Protein AF-A0A1I4W9T4-F1 (afdb_monomer_lite)

pLDDT: mean 88.44, std 9.4, range [50.59, 97.94]

Foldseek 3Di:
DDDDDAQQFFPVFWDDKPADPQHPQAAADDQADFDAAQRKHFDDDGRGAWIKGFHHGRDHRDDQVRCVVGIDTPGGHLVCVQSDPPDLDHRDDDPPIDTDTHSVDDDDDDFGPPDDDQKDWDWDAPDDPHDTPDIDIDGQFDQPDDDPVSVVDPHTDGHTD

Secondary structure (DSSP, 8-state):
----------GGGEEEESS-SS-TTSPBP-TTPEEPTT-EEEEEETTEEEEEEESSTTEES--TTT-TTTEEEEEE-TTTGGG-SSS------SSS--EEE--SS--S-----S---SEEEEEEESSTTSPEEEEEEEE-EE----SHHHHHHPPPEEPP-

Radius of gyration: 19.85 Å; chains: 1; bounding box: 47×33×62 Å

Organism: NCBI:txid44574

Structure (mmCIF, N/CA/C/O backbone):
data_AF-A0A1I4W9T4-F1
#
_entry.id   AF-A0A1I4W9T4-F1
#
loop_
_atom_site.group_PDB
_atom_site.id
_atom_site.type_symbol
_atom_site.label_atom_id
_atom_site.label_alt_id
_atom_site.label_comp_id
_atom_site.label_asym_id
_atom_site.label_entity_id
_atom_site.label_seq_id
_atom_site.pdbx_PDB_ins_code
_atom_site.Cartn_x
_atom_site.Cartn_y
_atom_site.Cartn_z
_atom_site.occupancy
_atom_site.B_iso_or_equiv
_atom_site.auth_seq_id
_atom_site.auth_comp_id
_atom_site.auth_asym_id
_atom_site.auth_atom_id
_atom_site.pdbx_PDB_model_num
ATOM 1 N N . MET A 1 1 ? -12.717 -23.222 13.534 1.00 50.59 1 MET A N 1
ATOM 2 C CA . MET A 1 1 ? -11.964 -22.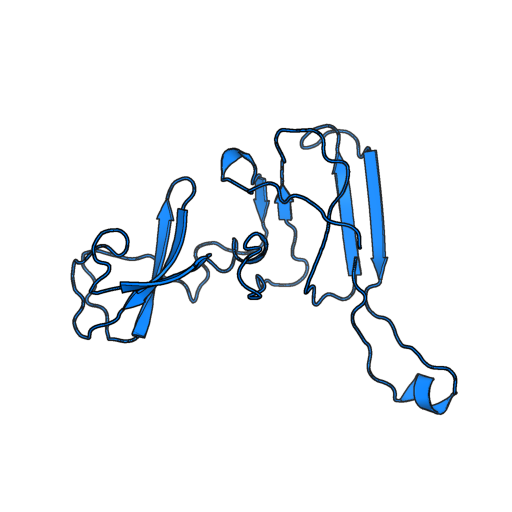354 12.604 1.00 50.59 1 MET A CA 1
ATOM 3 C C . MET A 1 1 ? -12.980 -21.489 11.873 1.00 50.59 1 MET A C 1
ATOM 5 O O . MET A 1 1 ? -13.925 -22.050 11.335 1.00 50.59 1 MET A O 1
ATOM 9 N N . LYS A 1 2 ? -12.881 -20.156 11.946 1.00 60.75 2 LYS A N 1
ATOM 10 C CA . LYS A 1 2 ? -13.738 -19.254 11.160 1.00 60.75 2 LYS A CA 1
ATOM 11 C C . LYS A 1 2 ? -12.960 -18.894 9.896 1.00 60.75 2 LYS A C 1
ATOM 13 O O . LYS A 1 2 ? -11.853 -18.386 10.018 1.00 60.75 2 LYS A O 1
ATOM 18 N N . ALA A 1 3 ? -13.502 -19.222 8.728 1.00 69.25 3 ALA A N 1
ATOM 19 C CA . ALA A 1 3 ? -12.920 -18.860 7.441 1.00 69.25 3 ALA A CA 1
ATOM 20 C C . ALA A 1 3 ? -13.675 -17.647 6.891 1.00 69.25 3 ALA A C 1
ATOM 22 O O . ALA A 1 3 ? -14.906 -17.661 6.832 1.00 69.25 3 ALA A O 1
ATOM 23 N N . PHE A 1 4 ? -12.940 -16.608 6.510 1.00 75.81 4 PHE A N 1
ATOM 24 C CA . PHE A 1 4 ? -13.486 -15.431 5.846 1.00 75.81 4 PHE A CA 1
ATOM 25 C C . PHE A 1 4 ? -12.988 -15.427 4.407 1.00 75.81 4 PHE A C 1
ATOM 27 O O . PHE A 1 4 ? -11.812 -15.678 4.165 1.00 75.81 4 PHE A O 1
ATOM 34 N N . ILE A 1 5 ? -13.887 -15.172 3.458 1.00 83.31 5 ILE A N 1
ATOM 35 C CA . ILE A 1 5 ? -13.517 -15.002 2.052 1.00 83.31 5 ILE A CA 1
ATOM 36 C C . ILE A 1 5 ? -13.133 -13.528 1.877 1.00 83.31 5 ILE A C 1
ATOM 38 O O . ILE A 1 5 ? -14.013 -12.677 2.066 1.00 83.31 5 ILE A O 1
ATOM 42 N N . PRO A 1 6 ? -11.866 -13.209 1.551 1.00 85.69 6 PRO A N 1
ATOM 43 C CA . PRO A 1 6 ? -11.439 -11.832 1.346 1.00 85.69 6 PRO A CA 1
ATOM 44 C C . PRO A 1 6 ? -12.209 -11.170 0.201 1.00 85.69 6 PRO A C 1
ATOM 46 O O . PRO A 1 6 ? -12.661 -11.824 -0.741 1.00 85.69 6 PRO A O 1
ATOM 49 N N . ILE A 1 7 ? -12.366 -9.853 0.290 1.00 89.38 7 ILE A N 1
ATOM 50 C CA . ILE A 1 7 ? -12.845 -9.026 -0.816 1.00 89.38 7 ILE A CA 1
ATOM 51 C C . ILE A 1 7 ? -11.636 -8.260 -1.326 1.00 89.38 7 ILE A C 1
ATOM 53 O O . ILE A 1 7 ? -11.064 -7.477 -0.571 1.00 89.38 7 ILE A O 1
ATOM 57 N N . ASP A 1 8 ? -11.285 -8.456 -2.595 1.00 90.00 8 ASP A N 1
ATOM 58 C CA . ASP A 1 8 ? -10.177 -7.720 -3.201 1.00 90.00 8 ASP A CA 1
ATOM 59 C C . ASP A 1 8 ? -10.463 -6.215 -3.182 1.00 90.00 8 ASP A C 1
ATOM 61 O O . ASP A 1 8 ? -11.546 -5.763 -3.579 1.00 90.00 8 ASP A O 1
ATOM 65 N N . ILE A 1 9 ? -9.498 -5.431 -2.708 1.00 92.31 9 ILE A N 1
ATOM 66 C CA . ILE A 1 9 ? -9.594 -3.973 -2.645 1.00 92.31 9 ILE A CA 1
ATOM 67 C C . ILE A 1 9 ? -8.965 -3.395 -3.913 1.00 92.31 9 ILE A C 1
ATOM 69 O O . ILE A 1 9 ? -7.768 -3.142 -3.974 1.00 92.31 9 ILE A O 1
ATOM 73 N N . THR A 1 10 ? -9.803 -3.229 -4.936 1.00 92.94 10 THR A N 1
ATOM 74 C CA . THR A 1 10 ? -9.489 -2.515 -6.184 1.00 92.94 10 THR A CA 1
ATOM 75 C C . THR A 1 10 ? -9.528 -1.000 -5.966 1.00 92.94 10 THR A C 1
ATOM 77 O O . THR A 1 10 ? -10.069 -0.533 -4.959 1.00 92.94 10 THR A O 1
ATOM 80 N N . ASP A 1 11 ? -9.081 -0.212 -6.943 1.00 93.00 11 ASP A N 1
ATOM 81 C CA . ASP A 1 11 ? -9.111 1.257 -6.872 1.00 93.00 11 ASP A CA 1
ATOM 82 C C . ASP A 1 11 ? -10.526 1.790 -6.667 1.00 93.00 11 ASP A C 1
ATOM 84 O O . ASP A 1 11 ? -10.759 2.675 -5.852 1.00 93.00 11 ASP A O 1
ATOM 88 N N . ALA A 1 12 ? -11.514 1.176 -7.321 1.00 92.88 12 ALA A N 1
ATOM 89 C CA . ALA A 1 12 ? -12.923 1.528 -7.140 1.00 92.88 12 ALA A CA 1
ATOM 90 C C . ALA A 1 12 ? -13.459 1.277 -5.711 1.00 92.88 12 ALA A C 1
ATOM 92 O O . ALA A 1 12 ? -14.498 1.825 -5.334 1.00 92.88 12 ALA A O 1
ATOM 93 N N . ARG A 1 13 ? -12.790 0.421 -4.927 1.00 93.69 13 ARG A N 1
ATOM 94 C CA . ARG A 1 13 ? -13.152 0.077 -3.542 1.00 93.69 13 ARG A CA 1
ATOM 95 C C . ARG A 1 13 ? -12.279 0.790 -2.511 1.00 93.69 13 ARG A C 1
ATOM 97 O O . ARG A 1 13 ? -12.606 0.767 -1.324 1.00 93.69 13 ARG A O 1
ATOM 104 N N . PHE A 1 14 ? -11.194 1.424 -2.934 1.00 94.75 14 PHE A N 1
ATOM 105 C CA . PHE A 1 14 ? -10.285 2.169 -2.078 1.00 94.75 14 PHE A CA 1
ATOM 106 C C . PHE A 1 14 ? -10.629 3.662 -2.120 1.00 94.75 14 PHE A C 1
ATOM 108 O O . PHE A 1 14 ? -10.693 4.262 -3.186 1.00 94.75 14 PHE A O 1
ATOM 115 N N . VAL A 1 15 ? -10.882 4.276 -0.962 1.00 94.00 15 VAL A N 1
ATOM 116 C CA . VAL A 1 15 ? -11.284 5.693 -0.896 1.00 94.00 15 VAL A CA 1
ATOM 117 C C . VAL A 1 15 ? -10.096 6.574 -0.529 1.00 94.00 15 VAL A C 1
ATOM 119 O O . VAL A 1 15 ? -9.831 7.566 -1.203 1.00 94.00 15 VAL A O 1
ATOM 122 N N . SER A 1 16 ? -9.384 6.244 0.551 1.00 94.31 16 SER A N 1
ATOM 123 C CA . SER A 1 16 ? -8.246 7.044 1.010 1.00 94.31 16 SER A CA 1
ATOM 124 C C . SER A 1 16 ? -7.336 6.284 1.974 1.00 94.31 16 SER A C 1
ATOM 126 O O . SER A 1 16 ? -7.752 5.335 2.640 1.00 94.31 16 SER A O 1
ATOM 128 N N . SER A 1 17 ? -6.086 6.739 2.082 1.00 95.62 17 SER A N 1
ATOM 129 C CA . SER A 1 17 ? -5.148 6.348 3.138 1.00 95.62 17 SER A CA 1
ATOM 130 C C . SER A 1 17 ? -4.230 7.513 3.488 1.00 95.62 17 SER A C 1
ATOM 132 O O . SER A 1 17 ? -3.893 8.320 2.621 1.00 95.62 17 SER A O 1
ATOM 134 N N . THR A 1 18 ? -3.790 7.583 4.744 1.00 96.12 18 THR A N 1
ATOM 135 C CA . THR A 1 18 ? -2.755 8.536 5.179 1.00 96.12 18 THR A CA 1
ATOM 136 C C . THR A 1 18 ? -1.340 8.115 4.770 1.00 96.12 18 THR A C 1
ATOM 138 O O . THR A 1 18 ? -0.421 8.929 4.811 1.00 96.12 18 THR A O 1
ATOM 141 N N . ILE A 1 19 ? -1.137 6.861 4.350 1.00 95.81 19 ILE A N 1
ATOM 142 C CA . ILE A 1 19 ? 0.148 6.389 3.819 1.00 95.81 19 ILE A CA 1
ATOM 143 C C . ILE A 1 19 ? 0.355 7.011 2.438 1.00 95.81 19 ILE A C 1
ATOM 145 O O . ILE A 1 19 ? -0.549 6.955 1.613 1.00 95.81 19 ILE A O 1
ATOM 149 N N . ALA A 1 20 ? 1.521 7.590 2.155 1.00 94.31 20 ALA A N 1
ATOM 150 C CA . ALA A 1 20 ? 1.834 8.126 0.829 1.00 94.31 20 ALA A CA 1
ATOM 151 C C . ALA A 1 20 ? 2.051 7.010 -0.209 1.00 94.31 20 ALA A C 1
ATOM 153 O O . ALA A 1 20 ? 2.557 5.937 0.117 1.00 94.31 20 ALA A O 1
ATOM 154 N N . GLU A 1 21 ? 1.700 7.292 -1.461 1.00 93.94 21 GLU A N 1
ATOM 155 C CA . GLU A 1 21 ? 2.001 6.444 -2.610 1.00 93.94 21 GLU A CA 1
ATOM 156 C C . GLU A 1 21 ? 2.315 7.328 -3.824 1.00 93.94 21 GLU A C 1
ATOM 158 O O . GLU A 1 21 ? 1.492 8.185 -4.163 1.00 93.94 21 GLU A O 1
ATOM 163 N N . PRO A 1 22 ? 3.480 7.141 -4.463 1.00 92.94 22 PRO A N 1
ATOM 164 C CA . PRO A 1 22 ? 4.574 6.268 -4.025 1.00 92.94 22 PRO A CA 1
ATOM 165 C C . PRO A 1 22 ? 5.134 6.669 -2.648 1.00 92.94 22 PRO A C 1
ATOM 167 O O . PRO A 1 22 ? 5.128 7.841 -2.269 1.00 92.94 22 PRO A O 1
ATOM 170 N N . ALA A 1 23 ? 5.611 5.691 -1.876 1.00 90.38 23 ALA A N 1
ATOM 171 C CA . ALA A 1 23 ? 6.377 5.987 -0.669 1.00 90.38 23 ALA A CA 1
ATOM 172 C C . ALA A 1 23 ? 7.765 6.536 -1.047 1.00 90.38 23 ALA A C 1
ATOM 174 O O . ALA A 1 23 ? 8.276 6.260 -2.130 1.00 90.38 23 ALA A O 1
ATOM 175 N N . ALA A 1 24 ? 8.425 7.257 -0.135 1.00 88.88 24 ALA A N 1
ATOM 176 C CA . ALA A 1 24 ? 9.749 7.838 -0.401 1.00 88.88 24 ALA A CA 1
ATOM 177 C C . ALA A 1 24 ? 10.813 6.798 -0.821 1.00 88.88 24 ALA A C 1
ATOM 179 O O . ALA A 1 24 ? 11.735 7.123 -1.561 1.00 88.88 24 ALA A O 1
ATOM 180 N N . ALA A 1 25 ? 10.671 5.549 -0.366 1.00 88.94 25 ALA A N 1
ATOM 181 C CA . ALA A 1 25 ? 11.552 4.431 -0.708 1.00 88.94 25 ALA A CA 1
ATOM 182 C C . ALA A 1 25 ? 11.089 3.621 -1.938 1.00 88.94 25 ALA A C 1
ATOM 184 O O . ALA A 1 25 ? 11.681 2.592 -2.243 1.00 88.94 25 ALA A O 1
ATOM 185 N N . GLU A 1 26 ? 10.026 4.044 -2.624 1.00 93.50 26 GLU A N 1
ATOM 186 C CA . GLU A 1 26 ? 9.413 3.326 -3.750 1.00 93.50 26 GLU A CA 1
ATOM 187 C C . GLU A 1 26 ? 9.332 4.252 -4.978 1.00 93.50 26 GLU A C 1
ATOM 189 O O . GLU A 1 26 ? 8.232 4.571 -5.436 1.00 93.50 26 GLU A O 1
ATOM 194 N N . PRO A 1 27 ? 10.474 4.741 -5.503 1.00 94.75 27 PRO A N 1
ATOM 195 C CA . PRO A 1 27 ? 10.482 5.733 -6.575 1.00 94.75 27 PRO A CA 1
ATOM 196 C C . PRO A 1 27 ? 9.791 5.197 -7.831 1.00 94.75 27 PRO A C 1
ATOM 198 O O . PRO A 1 27 ? 9.952 4.031 -8.183 1.00 94.75 27 PRO A O 1
ATOM 201 N N . ALA A 1 28 ? 9.038 6.049 -8.526 1.00 95.75 28 ALA A N 1
ATOM 202 C CA . ALA A 1 28 ? 8.370 5.653 -9.761 1.00 95.75 28 ALA A CA 1
ATOM 203 C C . ALA A 1 28 ? 9.390 5.246 -10.840 1.00 95.75 28 ALA A C 1
ATOM 205 O O . ALA A 1 28 ? 10.441 5.880 -10.996 1.00 95.75 28 ALA A O 1
ATOM 206 N N . TRP A 1 29 ? 9.075 4.196 -11.599 1.00 96.31 29 TRP A N 1
ATOM 207 C CA . TRP A 1 29 ? 9.872 3.809 -12.760 1.00 96.31 29 TRP A CA 1
ATOM 208 C C . TRP A 1 29 ? 9.870 4.914 -13.830 1.00 96.31 29 TRP A C 1
ATOM 210 O O . TRP A 1 29 ? 8.848 5.548 -14.092 1.00 96.31 29 TRP A O 1
ATOM 220 N N . ASN A 1 30 ? 11.015 5.124 -14.477 1.00 95.94 30 ASN A N 1
ATOM 221 C CA . ASN A 1 30 ? 11.210 6.102 -15.537 1.00 95.94 30 ASN A CA 1
ATOM 222 C C . ASN A 1 30 ? 12.058 5.496 -16.665 1.00 95.94 30 ASN A C 1
ATOM 224 O O . ASN A 1 30 ? 13.163 5.009 -16.432 1.00 95.94 30 ASN A O 1
ATOM 228 N N . SER A 1 31 ? 11.555 5.588 -17.898 1.00 95.38 31 SER A N 1
ATOM 229 C CA . SER A 1 31 ? 12.222 5.101 -19.115 1.00 95.38 31 SER A CA 1
ATOM 230 C C . SER A 1 31 ? 13.616 5.688 -19.373 1.00 95.38 31 SER A C 1
ATOM 232 O O . SER A 1 31 ? 14.456 5.008 -19.956 1.00 95.38 31 SER A O 1
ATOM 234 N N . GLY A 1 32 ? 13.872 6.929 -18.942 1.00 96.06 32 GLY A N 1
ATOM 235 C CA . GLY A 1 32 ? 15.150 7.621 -19.138 1.00 96.06 32 GLY A CA 1
ATOM 236 C C . GLY A 1 32 ? 16.195 7.332 -18.059 1.00 96.06 32 GLY A C 1
ATOM 237 O O . GLY A 1 32 ? 17.315 7.833 -18.147 1.00 96.06 32 GLY A O 1
ATOM 238 N N . THR A 1 33 ? 15.840 6.555 -17.033 1.00 96.31 33 THR A N 1
ATOM 239 C CA . THR A 1 33 ? 16.736 6.218 -15.928 1.00 96.31 33 THR A CA 1
ATOM 240 C C . THR A 1 33 ? 17.377 4.858 -16.167 1.00 96.31 33 THR A C 1
ATOM 242 O O . THR A 1 33 ? 16.706 3.870 -16.458 1.00 96.31 33 THR A O 1
ATOM 245 N N . THR A 1 34 ? 18.693 4.792 -15.976 1.00 97.06 34 THR A N 1
ATOM 246 C CA . THR A 1 34 ? 19.423 3.525 -15.916 1.00 97.06 34 THR A CA 1
ATOM 247 C C . THR A 1 34 ? 19.479 3.033 -14.475 1.00 97.06 34 THR A C 1
ATOM 249 O O . THR A 1 34 ? 20.030 3.704 -13.603 1.00 97.06 34 THR A O 1
ATOM 252 N N . TYR A 1 35 ? 18.925 1.851 -14.225 1.00 97.62 35 TYR A N 1
ATOM 253 C CA . TYR A 1 35 ? 18.857 1.249 -12.899 1.00 97.62 35 TYR A CA 1
ATOM 254 C C . TYR A 1 35 ? 20.012 0.272 -12.661 1.00 97.62 35 TYR A C 1
ATOM 256 O O . TYR A 1 35 ? 20.393 -0.515 -13.533 1.00 97.62 35 TYR A O 1
ATOM 264 N N . ALA A 1 36 ? 20.575 0.311 -11.454 1.00 97.81 36 ALA A N 1
ATOM 265 C CA . ALA A 1 36 ? 21.515 -0.701 -10.988 1.00 97.81 36 ALA A CA 1
ATOM 266 C C . ALA A 1 36 ? 20.792 -2.029 -10.701 1.00 97.81 36 ALA A C 1
ATOM 268 O O . ALA A 1 36 ? 19.564 -2.079 -10.606 1.00 97.81 36 ALA A O 1
ATOM 269 N N . GLN A 1 37 ? 21.559 -3.106 -10.530 1.00 96.81 37 GLN A N 1
ATOM 270 C CA . GLN A 1 37 ? 21.016 -4.353 -9.995 1.00 96.81 37 GLN A CA 1
ATOM 271 C C . GLN A 1 37 ? 20.478 -4.107 -8.580 1.00 96.81 37 GLN A C 1
ATOM 273 O O . GLN A 1 37 ? 21.008 -3.271 -7.852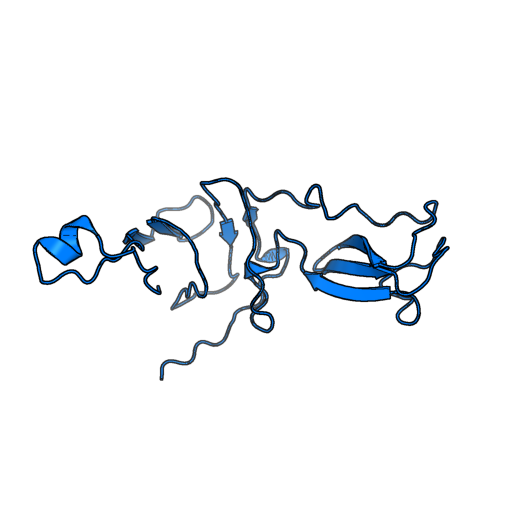 1.00 96.81 37 GLN A O 1
ATOM 278 N N . ASP A 1 38 ? 19.404 -4.806 -8.218 1.00 96.44 38 ASP A N 1
ATOM 279 C CA . ASP A 1 38 ? 18.698 -4.673 -6.941 1.00 96.44 38 ASP A CA 1
ATOM 280 C C . ASP A 1 38 ? 18.040 -3.305 -6.685 1.00 96.44 38 ASP A C 1
ATOM 282 O O . ASP A 1 38 ? 17.430 -3.111 -5.635 1.00 96.44 38 ASP A O 1
ATOM 286 N N . ALA A 1 39 ? 18.078 -2.377 -7.648 1.00 96.69 39 ALA A N 1
ATOM 287 C CA . ALA A 1 39 ? 17.320 -1.135 -7.568 1.00 96.69 39 ALA A CA 1
ATOM 288 C C . ALA A 1 39 ? 15.811 -1.419 -7.579 1.00 96.69 39 ALA A C 1
ATOM 290 O O . ALA A 1 39 ? 15.330 -2.231 -8.373 1.00 96.69 39 ALA A O 1
ATOM 291 N N . GLU A 1 40 ? 15.065 -0.726 -6.721 1.00 96.00 40 GLU A N 1
ATOM 292 C CA . GLU A 1 40 ? 13.616 -0.881 -6.605 1.00 96.00 40 GLU A CA 1
ATOM 293 C C . GLU A 1 40 ? 12.878 0.294 -7.238 1.00 96.00 40 GLU A C 1
ATOM 295 O O . GLU A 1 40 ? 13.279 1.449 -7.089 1.00 96.00 40 GLU A O 1
ATOM 300 N N . VAL A 1 41 ? 11.787 -0.012 -7.936 1.00 96.56 41 VAL A N 1
ATOM 301 C CA . VAL A 1 41 ? 10.906 0.973 -8.568 1.00 96.56 41 VAL A CA 1
ATOM 302 C C . VAL A 1 41 ? 9.447 0.600 -8.356 1.00 96.56 41 VAL A C 1
ATOM 304 O O . VAL A 1 41 ? 9.108 -0.582 -8.295 1.00 96.56 41 VAL A O 1
ATOM 307 N N . SER A 1 42 ? 8.572 1.595 -8.287 1.00 96.81 42 SER A N 1
ATOM 308 C CA . SER A 1 42 ? 7.124 1.404 -8.293 1.00 96.81 42 SER A CA 1
ATOM 309 C C . SER A 1 42 ? 6.536 1.630 -9.687 1.00 96.81 42 SER A C 1
ATOM 311 O O . SER A 1 42 ? 6.978 2.495 -10.448 1.00 96.81 42 SER A O 1
ATOM 313 N N . VAL A 1 43 ? 5.520 0.836 -10.019 1.00 96.06 43 VAL A N 1
ATOM 314 C CA . VAL A 1 43 ? 4.651 1.025 -11.182 1.00 96.06 43 VAL A CA 1
ATOM 315 C C . VAL A 1 43 ? 3.228 1.112 -10.654 1.00 96.06 43 VAL A C 1
ATOM 317 O O . VAL A 1 43 ? 2.674 0.121 -10.175 1.00 96.06 43 VAL A O 1
ATOM 320 N N . ILE A 1 44 ? 2.677 2.322 -10.712 1.00 95.31 44 ILE A N 1
ATOM 321 C CA . ILE A 1 44 ? 1.353 2.657 -10.190 1.00 95.31 44 ILE A CA 1
ATOM 322 C C . ILE A 1 44 ? 0.464 3.042 -11.372 1.00 95.31 44 ILE A C 1
ATOM 324 O O . ILE A 1 44 ? 0.687 4.069 -12.015 1.00 95.31 44 ILE A O 1
ATOM 328 N N . THR A 1 45 ? -0.521 2.203 -11.675 1.00 93.06 45 THR A N 1
ATOM 329 C CA . THR A 1 45 ? -1.562 2.436 -12.689 1.00 93.06 45 THR A CA 1
ATOM 330 C C . THR A 1 45 ? -2.912 1.967 -12.146 1.00 93.06 45 THR A C 1
ATOM 332 O O . THR A 1 45 ? -2.983 1.476 -11.024 1.00 93.06 45 THR A O 1
ATOM 335 N N . THR A 1 46 ? -3.987 2.087 -12.932 1.00 92.44 46 THR A N 1
ATOM 336 C CA . THR A 1 46 ? -5.314 1.594 -12.528 1.00 92.44 46 THR A CA 1
ATOM 337 C C . THR A 1 46 ? -5.248 0.126 -12.110 1.00 92.44 46 THR A C 1
ATOM 339 O O . THR A 1 46 ? -4.776 -0.711 -12.881 1.00 92.44 46 THR A O 1
ATOM 342 N N . ASP A 1 47 ? -5.690 -0.149 -10.884 1.00 89.12 47 ASP A N 1
ATOM 343 C CA . ASP A 1 47 ? -5.696 -1.457 -10.222 1.00 89.12 47 ASP A CA 1
ATOM 344 C C . ASP A 1 47 ? -4.320 -2.153 -10.146 1.00 89.12 47 ASP A C 1
ATOM 346 O O . ASP A 1 47 ? -4.234 -3.363 -9.934 1.00 89.12 47 ASP A O 1
ATOM 350 N N . SER A 1 48 ? -3.222 -1.405 -10.289 1.00 92.81 48 SER A N 1
ATOM 351 C CA . SER A 1 48 ? -1.859 -1.935 -10.212 1.00 92.81 48 SER A CA 1
ATOM 352 C C . SER A 1 48 ? -0.986 -1.040 -9.348 1.00 92.81 48 SER A C 1
ATOM 354 O O . SER A 1 48 ? -0.552 0.022 -9.781 1.00 92.81 48 SER A O 1
ATOM 356 N N . HIS A 1 49 ? -0.657 -1.533 -8.156 1.00 95.12 49 HIS A N 1
ATOM 357 C CA . HIS A 1 49 ? 0.162 -0.843 -7.156 1.00 95.12 49 HIS A CA 1
ATOM 358 C C . HIS A 1 49 ? 1.376 -1.686 -6.809 1.00 95.12 49 HIS A C 1
ATOM 360 O O . HIS A 1 49 ? 1.461 -2.238 -5.714 1.00 95.12 49 HIS A O 1
ATOM 366 N N . LEU A 1 50 ? 2.292 -1.858 -7.760 1.00 95.75 50 LEU A N 1
ATOM 367 C CA . LEU A 1 50 ? 3.342 -2.874 -7.677 1.00 95.75 50 LEU A CA 1
ATOM 368 C C . LEU A 1 50 ? 4.737 -2.263 -7.542 1.00 95.75 50 LEU A C 1
ATOM 370 O O . LEU A 1 50 ? 5.038 -1.204 -8.090 1.00 95.75 50 LEU A O 1
ATOM 374 N N . VAL A 1 51 ? 5.609 -2.974 -6.833 1.00 96.44 51 VAL A N 1
ATOM 375 C CA . VAL A 1 51 ? 7.034 -2.674 -6.688 1.00 96.44 51 VAL A CA 1
ATOM 376 C C . VAL A 1 51 ? 7.841 -3.783 -7.347 1.00 96.44 51 VAL A C 1
ATOM 378 O O . VAL A 1 51 ? 7.615 -4.972 -7.112 1.00 96.44 51 VAL A O 1
ATOM 381 N N . TYR A 1 52 ? 8.819 -3.382 -8.146 1.00 97.12 52 TYR A N 1
ATOM 382 C CA . TYR A 1 52 ? 9.719 -4.261 -8.872 1.00 97.12 52 TYR A CA 1
ATOM 383 C C . TYR A 1 52 ? 11.160 -4.028 -8.435 1.00 97.12 52 TYR A C 1
ATOM 385 O O . TYR A 1 52 ? 11.542 -2.907 -8.112 1.00 97.12 52 TYR A O 1
ATOM 393 N N . LYS A 1 53 ? 11.966 -5.088 -8.469 1.00 97.06 53 LYS A N 1
ATOM 394 C CA . LYS A 1 53 ? 13.407 -5.054 -8.219 1.00 97.06 53 LYS A CA 1
ATOM 395 C C . LYS A 1 53 ? 14.164 -5.407 -9.496 1.00 97.06 53 LYS A C 1
ATOM 397 O O . LYS A 1 53 ? 13.872 -6.431 -10.110 1.00 97.06 53 LYS A O 1
ATOM 402 N N . SER A 1 54 ? 15.135 -4.592 -9.895 1.00 97.75 54 SER A N 1
ATOM 403 C CA . SER A 1 54 ? 15.958 -4.864 -11.075 1.00 97.75 54 SER A CA 1
ATOM 404 C C . SER A 1 54 ? 16.829 -6.104 -10.855 1.00 97.75 54 SER A C 1
ATOM 406 O O . SER A 1 54 ? 17.511 -6.225 -9.837 1.00 97.75 54 SER A O 1
ATOM 408 N N . LEU A 1 55 ? 16.830 -7.017 -11.824 1.00 97.88 55 LEU A N 1
ATOM 409 C CA . LEU A 1 55 ? 17.634 -8.243 -11.828 1.00 97.88 55 LEU A CA 1
ATOM 410 C C . LEU A 1 55 ? 19.015 -8.048 -12.460 1.00 97.88 55 LEU A C 1
ATOM 412 O O . LEU A 1 55 ? 19.901 -8.872 -12.256 1.00 97.88 55 LEU A O 1
ATOM 416 N N . VAL A 1 56 ? 19.202 -6.971 -13.228 1.00 97.06 56 VAL A N 1
ATOM 417 C CA . VAL A 1 56 ? 20.448 -6.690 -13.950 1.00 97.06 56 VAL A CA 1
ATOM 418 C C . VAL A 1 56 ? 20.974 -5.296 -13.628 1.00 97.06 56 VAL A C 1
ATOM 420 O O . VAL A 1 56 ? 20.210 -4.379 -13.317 1.00 97.06 56 VAL A O 1
ATOM 423 N N . ALA A 1 57 ? 22.289 -5.126 -13.738 1.00 96.81 57 ALA A N 1
ATOM 424 C CA . ALA A 1 57 ? 22.917 -3.812 -13.732 1.00 96.81 57 ALA A CA 1
ATOM 425 C C . ALA A 1 57 ? 22.764 -3.137 -15.103 1.00 96.81 57 ALA A C 1
ATOM 427 O O . ALA A 1 57 ? 22.757 -3.808 -16.134 1.00 96.81 57 ALA A O 1
ATOM 428 N N . GLY A 1 58 ? 22.652 -1.806 -15.118 1.00 95.56 58 GLY A N 1
ATOM 429 C CA . GLY A 1 58 ? 22.500 -1.053 -16.365 1.00 95.56 58 GLY A CA 1
ATOM 430 C C . GLY A 1 58 ? 21.124 -1.223 -17.014 1.00 95.56 58 GLY A C 1
ATOM 431 O O . GLY A 1 58 ? 20.997 -1.115 -18.231 1.00 95.56 58 GLY A O 1
ATOM 432 N N . ASN A 1 59 ? 20.093 -1.522 -16.221 1.00 96.69 59 ASN A N 1
ATOM 433 C CA . ASN A 1 59 ? 18.739 -1.730 -16.709 1.00 96.69 59 ASN A CA 1
ATOM 434 C C . ASN A 1 59 ? 18.131 -0.388 -17.146 1.00 96.69 59 ASN A C 1
ATOM 436 O O . ASN A 1 59 ? 17.655 0.383 -16.319 1.00 96.69 59 ASN A O 1
ATOM 440 N N . ASN A 1 60 ? 18.196 -0.093 -18.441 1.00 96.69 60 ASN A N 1
ATOM 441 C CA . ASN A 1 60 ? 17.721 1.154 -19.029 1.00 96.69 60 ASN A CA 1
ATOM 442 C C . ASN A 1 60 ? 16.554 0.884 -19.980 1.00 96.69 60 ASN A C 1
ATOM 444 O O . ASN A 1 60 ? 16.645 -0.019 -20.809 1.00 96.69 60 ASN A O 1
ATOM 448 N N . ASN A 1 61 ? 15.491 1.684 -19.885 1.00 95.94 61 ASN A N 1
ATOM 449 C CA . ASN A 1 61 ? 14.337 1.628 -20.787 1.00 95.94 61 ASN A CA 1
ATOM 450 C C . ASN A 1 61 ? 13.675 0.233 -20.945 1.00 95.94 61 ASN A C 1
ATOM 452 O O . ASN A 1 61 ? 13.106 -0.066 -21.990 1.00 95.94 61 ASN A O 1
ATOM 456 N N . ASN A 1 62 ? 13.720 -0.621 -19.915 1.00 96.44 62 ASN A N 1
ATOM 457 C CA . ASN A 1 62 ? 12.948 -1.871 -19.878 1.00 96.44 62 ASN A CA 1
ATOM 458 C C . ASN A 1 62 ? 11.758 -1.696 -18.924 1.00 96.44 62 ASN A C 1
ATOM 460 O O . ASN A 1 62 ? 11.983 -1.601 -17.711 1.00 96.44 62 ASN A O 1
ATOM 464 N N . PRO A 1 63 ? 10.508 -1.626 -19.417 1.00 95.81 63 PRO A N 1
ATOM 465 C CA . PRO A 1 63 ? 9.340 -1.454 -18.560 1.00 95.81 63 PRO A CA 1
ATOM 466 C C . PRO A 1 63 ? 9.112 -2.686 -17.661 1.00 95.81 63 PRO A C 1
ATOM 468 O O . PRO A 1 63 ? 9.025 -3.800 -18.189 1.00 95.81 63 PRO A O 1
ATOM 471 N N . PRO A 1 64 ? 8.942 -2.530 -16.331 1.00 95.75 64 PRO A N 1
ATOM 472 C CA . PRO A 1 64 ? 8.891 -3.666 -15.408 1.00 95.75 64 PRO A CA 1
ATOM 473 C C . PRO A 1 64 ? 7.781 -4.680 -15.687 1.00 95.75 64 PRO A C 1
ATOM 475 O O . PRO A 1 64 ? 8.019 -5.883 -15.626 1.00 95.75 64 PRO A O 1
ATOM 478 N N . ALA A 1 65 ? 6.590 -4.213 -16.072 1.00 92.00 65 ALA A N 1
ATOM 479 C CA . ALA A 1 65 ? 5.440 -5.079 -16.335 1.00 92.00 65 ALA A CA 1
ATOM 480 C C . ALA A 1 65 ? 5.584 -5.962 -17.593 1.00 92.00 65 ALA A C 1
ATOM 482 O O . ALA A 1 65 ? 4.881 -6.959 -17.717 1.00 92.00 65 ALA A O 1
ATOM 483 N N . SER A 1 66 ? 6.477 -5.609 -18.525 1.00 95.31 66 SER A N 1
ATOM 484 C CA . SER A 1 66 ? 6.671 -6.336 -19.794 1.00 95.31 66 SER A CA 1
ATOM 485 C C . SER A 1 66 ? 8.063 -6.954 -19.951 1.00 95.31 66 SER A C 1
ATOM 487 O O . SER A 1 66 ? 8.310 -7.641 -20.937 1.00 95.31 66 SER A O 1
ATOM 489 N N . SER A 1 67 ? 8.960 -6.747 -18.980 1.00 96.50 67 SER A N 1
ATOM 490 C CA . SER A 1 67 ? 10.351 -7.227 -19.006 1.00 96.50 67 SER A CA 1
ATOM 491 C C . SER A 1 67 ? 10.660 -8.133 -17.798 1.00 96.50 67 SER A C 1
ATOM 493 O O . SER A 1 67 ? 11.467 -7.762 -16.937 1.00 96.50 67 SER A O 1
ATOM 495 N N . PRO A 1 68 ? 10.004 -9.307 -17.679 1.00 96.06 68 PRO A N 1
ATOM 496 C CA . PRO A 1 68 ? 10.123 -10.189 -16.510 1.00 96.06 68 PRO A CA 1
ATOM 497 C C . PRO A 1 68 ? 11.510 -10.838 -16.359 1.00 96.06 68 PRO A C 1
ATOM 499 O O . PRO A 1 68 ? 11.863 -11.307 -15.284 1.00 96.06 68 PRO A O 1
ATOM 502 N N . ASP A 1 69 ? 12.320 -10.853 -17.417 1.00 96.75 69 ASP A N 1
ATOM 503 C CA . ASP A 1 69 ? 13.720 -11.285 -17.394 1.00 96.75 69 ASP A CA 1
ATOM 504 C C . ASP A 1 69 ? 14.658 -10.232 -16.772 1.00 96.75 69 ASP A C 1
ATOM 506 O O . ASP A 1 69 ? 15.784 -10.547 -16.383 1.00 96.75 69 ASP A O 1
ATOM 510 N N . LYS A 1 70 ? 14.204 -8.974 -16.674 1.00 96.81 70 LYS A N 1
ATOM 511 C CA . LYS A 1 70 ? 14.962 -7.841 -16.116 1.00 96.81 70 LYS A CA 1
ATOM 512 C C . LYS A 1 70 ? 14.439 -7.359 -14.773 1.00 96.81 70 LYS A C 1
ATOM 514 O O . LYS A 1 70 ? 15.175 -6.681 -14.058 1.00 96.81 70 LYS A O 1
ATOM 519 N N . TRP A 1 71 ? 13.202 -7.693 -14.424 1.00 97.94 71 TRP A N 1
ATOM 520 C CA . TRP A 1 71 ? 12.543 -7.214 -13.217 1.00 97.94 71 TRP A CA 1
ATOM 521 C C . TRP A 1 71 ? 11.887 -8.353 -12.450 1.00 97.94 71 TRP A C 1
ATOM 523 O O . TRP A 1 71 ? 11.101 -9.125 -12.987 1.00 97.94 71 TRP A O 1
ATOM 533 N N . PHE A 1 72 ? 12.166 -8.406 -11.154 1.00 96.75 72 PHE A N 1
ATOM 534 C CA . PHE A 1 72 ? 11.484 -9.269 -10.207 1.00 96.75 72 PHE A CA 1
ATOM 535 C C . PHE A 1 72 ? 10.320 -8.515 -9.567 1.00 96.75 72 PHE A C 1
ATOM 537 O O . PHE A 1 72 ? 10.520 -7.437 -9.005 1.00 96.75 72 PHE A O 1
ATOM 544 N N . LEU A 1 73 ? 9.114 -9.079 -9.617 1.00 95.69 73 LEU A N 1
ATOM 545 C CA . LEU A 1 73 ? 7.966 -8.529 -8.901 1.00 95.69 73 LEU A CA 1
ATOM 546 C C . LEU A 1 73 ? 8.140 -8.773 -7.397 1.00 95.69 73 LEU A C 1
ATOM 548 O O . LEU A 1 73 ? 8.033 -9.904 -6.930 1.00 95.69 73 LEU A O 1
ATOM 552 N N . LYS A 1 74 ? 8.395 -7.704 -6.638 1.00 93.56 74 LYS A N 1
ATOM 553 C CA . LYS A 1 74 ? 8.581 -7.777 -5.184 1.00 93.56 74 LYS A CA 1
ATOM 554 C C . LYS A 1 74 ? 7.249 -7.897 -4.443 1.00 93.56 74 LYS A C 1
ATOM 556 O O . LYS A 1 74 ? 7.193 -8.567 -3.419 1.00 93.56 74 LYS A O 1
ATOM 561 N N . GLY A 1 75 ? 6.200 -7.248 -4.943 1.00 93.56 75 GLY A N 1
ATOM 562 C CA . GLY A 1 75 ? 4.865 -7.243 -4.342 1.00 93.56 75 GLY A CA 1
ATOM 563 C C . GLY A 1 75 ? 4.203 -5.875 -4.460 1.00 93.56 75 GLY A C 1
ATOM 564 O O . GLY A 1 75 ? 4.577 -5.083 -5.323 1.00 93.56 75 GLY A O 1
ATOM 565 N N . TYR A 1 76 ? 3.244 -5.584 -3.582 1.00 95.19 76 TYR A N 1
ATOM 566 C CA . TYR A 1 76 ? 2.547 -4.298 -3.582 1.00 95.19 76 TYR A CA 1
ATOM 567 C C . TYR A 1 76 ? 3.398 -3.138 -3.029 1.00 95.19 76 TYR A C 1
ATOM 569 O O . TYR A 1 76 ? 4.377 -3.344 -2.294 1.00 95.19 76 TYR A O 1
ATOM 577 N N . THR A 1 77 ? 3.000 -1.906 -3.350 1.00 95.81 77 THR A N 1
ATOM 578 C CA . THR A 1 77 ? 3.479 -0.673 -2.705 1.00 95.81 77 THR A CA 1
ATOM 579 C C . THR A 1 77 ? 3.174 -0.691 -1.212 1.00 95.81 77 THR A C 1
ATOM 581 O O . THR A 1 77 ? 2.258 -1.365 -0.732 1.00 95.81 77 THR A O 1
ATOM 584 N N . ASN A 1 78 ? 3.920 0.091 -0.439 1.00 95.62 78 ASN A N 1
ATOM 585 C CA . ASN A 1 78 ? 3.722 0.183 1.001 1.00 95.62 78 ASN A CA 1
ATOM 586 C C . ASN A 1 78 ? 2.284 0.579 1.385 1.00 95.62 78 ASN A C 1
ATOM 588 O O . ASN A 1 78 ? 1.809 0.150 2.434 1.00 95.62 78 ASN A O 1
ATOM 592 N N . ARG A 1 79 ? 1.566 1.340 0.549 1.00 95.31 79 ARG A N 1
ATOM 593 C CA . ARG A 1 79 ? 0.156 1.674 0.786 1.00 95.31 79 ARG A CA 1
ATOM 594 C C . ARG A 1 79 ? -0.773 0.470 0.604 1.00 95.31 79 ARG A C 1
ATOM 596 O O . ARG A 1 79 ? -1.667 0.311 1.424 1.00 95.31 79 ARG A O 1
ATOM 603 N N . PHE A 1 80 ? -0.563 -0.376 -0.404 1.00 94.75 80 PHE A N 1
ATOM 604 C CA . PHE A 1 80 ? -1.478 -1.481 -0.724 1.00 94.75 80 PHE A CA 1
ATOM 605 C C . PHE A 1 80 ? -1.121 -2.823 -0.078 1.00 94.75 80 PHE A C 1
ATOM 607 O O . PHE A 1 80 ? -1.963 -3.715 -0.030 1.00 94.75 80 PHE A O 1
ATOM 614 N N . ARG A 1 81 ? 0.083 -2.963 0.489 1.00 93.06 81 ARG A N 1
ATOM 615 C CA . ARG A 1 81 ? 0.541 -4.186 1.175 1.00 93.06 81 ARG A CA 1
ATOM 616 C C . ARG A 1 81 ? -0.427 -4.751 2.222 1.00 93.06 81 ARG A C 1
ATOM 618 O O . ARG A 1 81 ? -0.521 -5.961 2.344 1.00 93.06 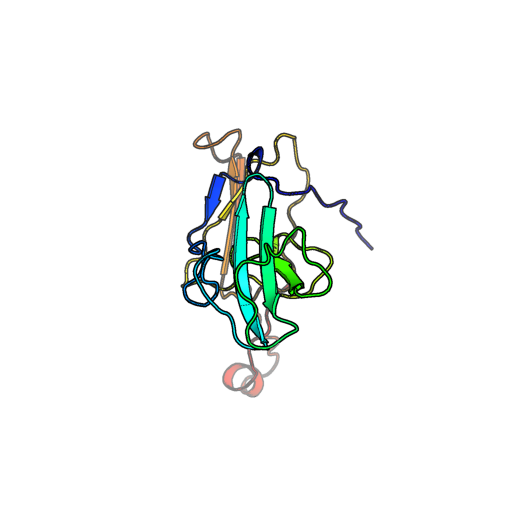81 ARG A O 1
ATOM 625 N N . MET A 1 82 ? -1.185 -3.916 2.934 1.00 91.25 82 MET A N 1
ATOM 626 C CA . MET A 1 82 ? -2.189 -4.377 3.908 1.00 91.25 82 MET A CA 1
ATOM 627 C C . MET A 1 82 ? -3.354 -5.176 3.301 1.00 91.25 82 MET A C 1
ATOM 629 O O . MET A 1 82 ? -4.080 -5.834 4.039 1.00 91.25 82 MET A O 1
ATOM 633 N N . PHE A 1 83 ? -3.561 -5.090 1.985 1.00 91.44 83 PHE A N 1
ATOM 634 C CA . PHE A 1 83 ? -4.595 -5.834 1.266 1.00 91.44 83 PHE A CA 1
ATOM 635 C C . PHE A 1 83 ? -4.056 -7.116 0.619 1.00 91.44 83 PHE A C 1
ATOM 637 O O . PHE A 1 83 ? -4.831 -7.889 0.057 1.00 91.44 83 PHE A O 1
ATOM 644 N N . ASP A 1 84 ? -2.746 -7.360 0.707 1.00 89.00 84 ASP A N 1
ATOM 645 C CA . ASP A 1 84 ? -2.139 -8.603 0.251 1.00 89.00 84 ASP A CA 1
ATOM 646 C C . ASP A 1 84 ? -2.343 -9.696 1.304 1.00 89.00 84 ASP A C 1
ATOM 648 O O . ASP A 1 84 ? -1.709 -9.710 2.356 1.00 89.00 84 ASP A O 1
ATOM 652 N N . TRP A 1 85 ? -3.248 -10.626 1.016 1.00 81.50 85 TRP A N 1
ATOM 653 C CA . TRP A 1 85 ? -3.534 -11.761 1.889 1.00 81.50 85 TRP A CA 1
ATOM 654 C C . TRP A 1 85 ? -2.559 -12.933 1.694 1.00 81.50 85 TRP A C 1
ATOM 656 O O . TRP A 1 85 ? -2.547 -13.853 2.510 1.00 81.50 85 TRP A O 1
ATOM 666 N N . ASN A 1 86 ? -1.743 -12.917 0.633 1.00 81.38 86 ASN A N 1
ATOM 667 C CA . ASN A 1 86 ? -0.762 -13.966 0.344 1.00 81.38 86 ASN A CA 1
ATOM 668 C C . ASN A 1 86 ? 0.611 -13.673 0.954 1.00 81.38 86 ASN A C 1
ATOM 670 O O . ASN A 1 86 ? 1.401 -14.597 1.161 1.00 81.38 86 ASN A O 1
ATOM 674 N N . GLN A 1 87 ? 0.916 -12.404 1.235 1.00 76.88 87 GLN A N 1
ATOM 675 C CA . GLN A 1 87 ? 2.210 -11.986 1.764 1.00 76.88 87 GLN A CA 1
ATOM 676 C C . GLN A 1 87 ? 2.071 -11.356 3.150 1.00 76.88 87 GLN A C 1
ATOM 678 O O . GLN A 1 87 ? 1.358 -10.382 3.344 1.00 76.88 87 GLN A O 1
ATOM 683 N N . GLY A 1 88 ? 2.837 -11.853 4.125 1.00 80.50 88 GLY A N 1
ATOM 684 C CA . GLY A 1 88 ? 2.871 -11.322 5.497 1.00 80.50 88 GLY A CA 1
ATOM 685 C C . GLY A 1 88 ? 3.633 -9.998 5.655 1.00 80.50 88 GLY A C 1
ATOM 686 O O . GLY A 1 88 ? 4.306 -9.799 6.665 1.00 80.50 88 GLY A O 1
ATOM 687 N N . ASN A 1 89 ? 3.590 -9.115 4.655 1.00 87.69 89 ASN A N 1
ATOM 688 C CA . ASN A 1 89 ? 4.305 -7.842 4.655 1.00 87.69 89 ASN A CA 1
ATOM 689 C C . ASN A 1 89 ? 3.344 -6.697 5.009 1.00 87.69 89 ASN A C 1
ATOM 691 O O . ASN A 1 89 ? 2.514 -6.338 4.182 1.00 87.69 89 ASN A O 1
ATOM 695 N N . PRO A 1 90 ? 3.457 -6.068 6.191 1.00 91.31 90 PRO A N 1
ATOM 696 C CA . PRO A 1 90 ? 2.530 -5.016 6.591 1.00 91.31 90 PRO A CA 1
ATOM 697 C C . PRO A 1 90 ? 2.838 -3.676 5.909 1.00 91.31 90 PRO A C 1
ATOM 699 O O . PRO A 1 90 ? 4.002 -3.307 5.712 1.00 91.31 90 PRO A O 1
ATOM 702 N N . SER A 1 91 ? 1.785 -2.900 5.647 1.00 94.12 91 SER A N 1
ATOM 703 C CA . SER A 1 91 ? 1.884 -1.467 5.360 1.00 94.12 91 SER A CA 1
ATOM 704 C C . SER A 1 91 ? 2.402 -0.697 6.577 1.00 94.12 91 SER A C 1
ATOM 706 O O . SER A 1 91 ? 2.003 -0.962 7.712 1.00 94.12 91 SER A O 1
ATOM 708 N N . LYS A 1 92 ? 3.283 0.283 6.355 1.00 93.38 92 LYS A N 1
ATOM 709 C CA . LYS A 1 92 ? 3.878 1.111 7.417 1.00 93.38 92 LYS A CA 1
ATOM 710 C C . LYS A 1 92 ? 3.571 2.586 7.182 1.00 93.38 92 LYS A C 1
ATOM 712 O O . LYS A 1 92 ? 3.780 3.096 6.087 1.00 93.38 92 LYS A O 1
ATOM 717 N N . GLY A 1 93 ? 3.123 3.289 8.213 1.00 92.62 93 GLY A N 1
ATOM 718 C CA . GLY A 1 93 ? 2.832 4.719 8.143 1.00 92.62 93 GLY A CA 1
ATOM 719 C C . GLY A 1 93 ? 3.093 5.421 9.469 1.00 92.62 93 GLY A C 1
ATOM 720 O O . GLY A 1 93 ? 3.371 4.774 10.480 1.00 92.62 93 GLY A O 1
ATOM 721 N N . LEU A 1 94 ? 3.017 6.751 9.452 1.00 92.00 94 LEU A N 1
ATOM 722 C CA . LEU A 1 94 ? 3.042 7.557 10.671 1.00 92.00 94 LEU A CA 1
ATOM 723 C C . LEU A 1 94 ? 1.710 7.401 11.413 1.00 92.00 94 LEU A C 1
ATOM 725 O O . LEU A 1 94 ? 0.658 7.326 10.786 1.00 92.00 94 LEU A 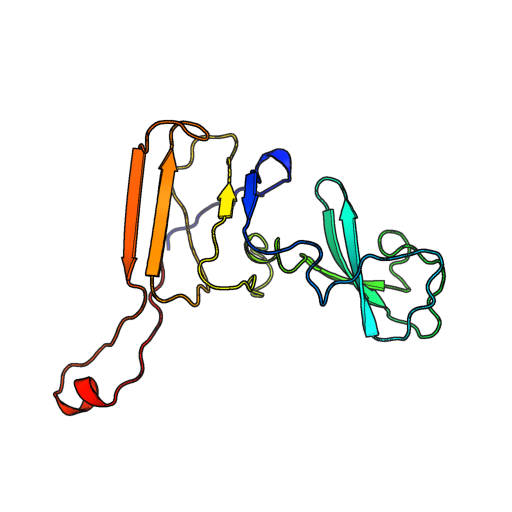O 1
ATOM 729 N N . SER A 1 95 ? 1.762 7.341 12.743 1.00 90.25 95 SER A N 1
ATOM 730 C CA . SER A 1 95 ? 0.557 7.227 13.570 1.00 90.25 95 SER A CA 1
ATOM 731 C C . SER A 1 95 ? -0.171 8.582 13.664 1.00 90.25 95 SER A C 1
ATOM 733 O O . SER A 1 95 ? 0.499 9.576 13.954 1.00 90.25 95 SER A O 1
ATOM 735 N N . PRO A 1 96 ? -1.506 8.645 13.479 1.00 92.12 96 PRO A N 1
ATOM 736 C CA . PRO A 1 96 ? -2.399 7.532 13.155 1.00 92.12 96 PRO A CA 1
ATOM 737 C C . PRO A 1 96 ? -2.392 7.166 11.661 1.00 92.12 96 PRO A C 1
ATOM 739 O O . PRO A 1 96 ? -2.409 8.026 10.776 1.00 92.12 96 PRO A O 1
ATOM 742 N N . VAL A 1 97 ? -2.444 5.860 11.385 1.00 94.19 97 VAL A N 1
ATOM 743 C CA . VAL A 1 97 ? -2.713 5.345 10.038 1.00 94.19 97 VAL A CA 1
ATOM 744 C C . VAL A 1 97 ? -4.222 5.202 9.875 1.00 94.19 97 VAL A C 1
ATOM 746 O O . VAL A 1 97 ? -4.836 4.390 10.563 1.00 94.19 97 VAL A O 1
ATOM 749 N N . THR A 1 98 ? -4.807 5.972 8.957 1.00 94.56 98 THR A N 1
ATOM 750 C CA . THR A 1 98 ? -6.241 5.916 8.647 1.00 94.56 98 THR A CA 1
ATOM 751 C C . THR A 1 98 ? -6.421 5.431 7.223 1.00 94.56 98 THR A C 1
ATOM 753 O O . THR A 1 98 ? -5.750 5.925 6.317 1.00 94.56 98 THR A O 1
ATOM 756 N N . VAL A 1 99 ? -7.334 4.481 7.029 1.00 94.50 99 VAL A N 1
ATOM 757 C CA . VAL A 1 99 ? -7.647 3.880 5.731 1.00 94.50 99 VAL A CA 1
ATOM 758 C C . VAL A 1 99 ? -9.158 3.804 5.589 1.00 94.50 99 VAL A C 1
ATOM 760 O O . VAL A 1 99 ? -9.835 3.270 6.464 1.00 94.50 99 VAL A O 1
ATOM 763 N N . THR A 1 100 ? -9.679 4.332 4.486 1.00 94.31 100 THR A N 1
ATOM 764 C CA . THR A 1 100 ? -11.107 4.291 4.166 1.00 94.31 100 THR A CA 1
ATOM 765 C C . THR A 1 100 ? -11.315 3.402 2.953 1.00 94.31 100 THR A C 1
ATOM 767 O O . THR A 1 100 ? -10.734 3.634 1.891 1.00 94.31 100 THR A O 1
ATOM 770 N N . VAL A 1 101 ? -12.170 2.394 3.102 1.00 93.69 101 VAL A N 1
ATOM 771 C CA . VAL A 1 101 ? -12.556 1.477 2.026 1.00 93.69 101 VAL A CA 1
ATOM 772 C C . VAL A 1 101 ? -14.067 1.490 1.844 1.00 93.69 101 VAL A C 1
ATOM 774 O O . VAL A 1 101 ? -14.828 1.571 2.806 1.00 93.69 101 VAL A O 1
ATOM 777 N N . LYS A 1 102 ? -14.504 1.379 0.592 1.00 92.69 102 LYS A N 1
ATOM 778 C CA . LYS A 1 102 ? -15.893 1.187 0.188 1.00 92.69 102 LYS A CA 1
ATOM 779 C C . LYS A 1 102 ? -15.995 -0.186 -0.485 1.00 92.69 102 LYS A C 1
ATOM 781 O O . LYS A 1 102 ? -15.772 -0.284 -1.687 1.00 92.69 102 LYS A O 1
ATOM 786 N N . PRO A 1 103 ? -16.373 -1.255 0.240 1.00 89.62 103 PRO A N 1
ATOM 787 C CA . PRO A 1 103 ? -16.339 -2.626 -0.287 1.00 89.62 103 PRO A CA 1
ATOM 788 C C . PRO A 1 103 ? -17.203 -2.874 -1.538 1.00 89.62 103 PRO A C 1
ATOM 790 O O . PRO A 1 103 ? -17.068 -3.906 -2.192 1.00 89.62 103 PRO A O 1
ATOM 793 N N . GLY A 1 104 ? -18.134 -1.967 -1.859 1.00 88.69 104 GLY A N 1
ATOM 794 C CA . GLY A 1 104 ? -19.042 -2.080 -3.007 1.00 88.69 104 GLY A CA 1
ATOM 795 C C . GLY A 1 104 ? -20.148 -3.126 -2.830 1.00 88.69 104 GLY A C 1
ATOM 796 O O . GLY A 1 104 ? -20.952 -3.333 -3.732 1.00 88.69 104 GLY A O 1
ATOM 797 N N . ARG A 1 105 ? -20.201 -3.782 -1.669 1.00 87.69 105 ARG A N 1
ATOM 798 C CA . ARG A 1 105 ? -21.235 -4.737 -1.269 1.00 87.69 105 ARG A CA 1
ATOM 799 C C . ARG A 1 105 ? -21.368 -4.753 0.250 1.00 87.69 105 ARG A C 1
ATOM 801 O O . ARG A 1 105 ? -20.463 -4.311 0.957 1.00 87.69 105 ARG A O 1
ATOM 808 N N . ARG A 1 106 ? -22.467 -5.313 0.755 1.00 85.06 106 ARG A N 1
ATOM 809 C CA . ARG A 1 106 ? -22.641 -5.531 2.195 1.00 85.06 106 ARG A CA 1
ATOM 810 C C . ARG A 1 106 ? -21.583 -6.512 2.711 1.00 85.06 106 ARG A C 1
ATOM 812 O O . ARG A 1 106 ? -21.367 -7.566 2.112 1.00 85.06 106 ARG A O 1
ATOM 819 N N . ILE A 1 107 ? -20.957 -6.166 3.830 1.00 86.19 107 ILE A N 1
ATOM 820 C CA . ILE A 1 107 ? -20.002 -7.014 4.550 1.00 86.19 107 ILE A CA 1
ATOM 821 C C . ILE A 1 107 ? -20.600 -7.443 5.891 1.00 86.19 107 ILE A C 1
ATOM 823 O O . ILE A 1 107 ? -21.417 -6.730 6.471 1.00 86.19 107 ILE A O 1
ATOM 827 N N . ASN A 1 108 ? -20.213 -8.620 6.372 1.00 86.56 108 ASN A N 1
ATOM 828 C CA . ASN A 1 108 ? -20.618 -9.158 7.674 1.00 86.56 108 ASN A CA 1
ATOM 829 C C . ASN A 1 108 ? -19.459 -9.227 8.681 1.00 86.56 108 ASN A C 1
ATOM 831 O O . ASN A 1 108 ? -19.701 -9.474 9.859 1.00 86.56 108 ASN A O 1
ATOM 835 N N . ALA A 1 109 ? -18.218 -9.041 8.225 1.00 84.31 109 ALA A N 1
ATOM 836 C CA . ALA A 1 109 ? -17.024 -9.086 9.054 1.00 84.31 109 ALA A CA 1
ATOM 837 C C . ALA A 1 109 ? -15.921 -8.190 8.475 1.00 84.31 109 ALA A C 1
ATOM 839 O O . ALA A 1 109 ? -15.830 -8.007 7.261 1.00 84.31 109 ALA A O 1
ATOM 840 N N . VAL A 1 110 ? -15.078 -7.678 9.370 1.00 86.81 110 VAL A N 1
ATOM 841 C CA . VAL A 1 110 ? -13.787 -7.046 9.083 1.00 86.81 110 VAL A CA 1
ATOM 842 C C . VAL A 1 110 ? -12.765 -7.779 9.939 1.00 86.81 110 VAL A C 1
ATOM 844 O O . VAL A 1 110 ? -13.035 -8.039 11.110 1.00 86.81 110 VAL A O 1
ATOM 847 N N . MET A 1 111 ? -11.630 -8.136 9.350 1.00 85.38 111 MET A N 1
ATOM 848 C CA . MET A 1 111 ? -10.543 -8.830 10.033 1.00 85.38 111 MET A CA 1
ATOM 849 C C . MET A 1 111 ? -9.276 -7.996 9.901 1.00 85.38 111 MET A C 1
ATOM 851 O O . MET A 1 111 ? -8.977 -7.515 8.808 1.00 85.38 111 MET A O 1
ATOM 855 N N . LEU A 1 112 ? -8.548 -7.828 11.005 1.00 84.88 112 LEU A N 1
ATOM 856 C CA . LEU A 1 112 ? -7.263 -7.140 11.019 1.00 84.88 112 LEU A CA 1
ATOM 857 C C . LEU A 1 112 ? -6.207 -8.095 11.567 1.00 84.88 112 LEU A C 1
ATOM 859 O O . LEU A 1 112 ? -6.141 -8.377 12.764 1.00 84.88 112 LEU A O 1
ATOM 863 N N . GLU A 1 113 ? -5.363 -8.597 10.673 1.00 83.06 113 GLU A N 1
ATOM 864 C CA . GLU A 1 113 ? -4.306 -9.542 11.015 1.00 83.06 113 GLU A CA 1
ATOM 865 C C . GLU A 1 113 ? -2.922 -8.887 10.945 1.00 83.06 113 GLU A C 1
ATOM 867 O O . GLU A 1 113 ? -2.684 -7.975 10.157 1.00 83.06 113 GLU A O 1
ATOM 872 N N . GLY A 1 114 ? -2.000 -9.337 11.805 1.00 79.44 114 GLY A N 1
ATOM 873 C CA . GLY A 1 114 ? -0.610 -8.868 11.800 1.00 79.44 114 GLY A CA 1
ATOM 874 C C . GLY A 1 114 ? -0.431 -7.401 12.211 1.00 79.44 114 GLY A C 1
ATOM 875 O O . GLY A 1 114 ? 0.600 -6.797 11.912 1.00 79.44 114 GLY A O 1
ATOM 876 N N . LEU A 1 115 ? -1.424 -6.813 12.887 1.00 84.69 115 LEU A N 1
ATOM 877 C CA . LEU A 1 115 ? -1.410 -5.404 13.256 1.00 84.69 115 LEU A CA 1
ATOM 878 C C . LEU A 1 115 ? -0.452 -5.142 14.424 1.00 84.69 115 LEU A C 1
ATOM 880 O O . LEU A 1 115 ? -0.517 -5.779 15.474 1.00 84.69 115 LEU A O 1
ATOM 884 N N . ARG A 1 116 ? 0.406 -4.135 14.253 1.00 87.62 116 ARG A N 1
ATOM 885 C CA . ARG A 1 116 ? 1.248 -3.576 15.313 1.00 87.62 116 ARG A CA 1
ATOM 886 C C . ARG A 1 116 ? 0.797 -2.150 15.618 1.00 87.62 116 ARG A C 1
ATOM 888 O O . ARG A 1 116 ? 1.348 -1.196 15.073 1.00 87.62 116 ARG A O 1
ATOM 895 N N . ALA A 1 117 ? -0.199 -2.009 16.484 1.00 86.38 117 ALA A N 1
ATOM 896 C CA . ALA A 1 117 ? -0.732 -0.721 16.921 1.00 86.38 117 ALA A CA 1
ATOM 897 C C . ALA A 1 117 ? -1.076 -0.762 18.415 1.00 86.38 117 ALA A C 1
ATOM 899 O O . ALA A 1 117 ? -1.182 -1.841 18.991 1.00 86.38 117 ALA A O 1
ATOM 900 N N . ALA A 1 118 ? -1.206 0.407 19.047 1.00 87.56 118 ALA A N 1
ATOM 901 C CA . ALA A 1 118 ? -1.649 0.486 20.438 1.00 87.56 118 ALA A CA 1
ATOM 902 C C . ALA A 1 118 ? -3.171 0.350 20.536 1.00 87.56 118 ALA A C 1
ATOM 904 O O . ALA A 1 118 ? -3.683 -0.440 21.312 1.00 87.56 118 ALA A O 1
ATOM 905 N N . THR A 1 119 ? -3.891 1.074 19.688 1.00 88.56 119 THR A N 1
ATOM 906 C CA . THR A 1 119 ? -5.349 1.053 19.631 1.00 88.56 119 THR A CA 1
ATOM 907 C C . THR A 1 119 ? -5.807 0.875 18.195 1.00 88.56 119 THR A C 1
ATOM 909 O O . THR A 1 119 ? -5.095 1.219 17.247 1.00 88.56 119 THR A O 1
ATOM 912 N N . VAL A 1 120 ? -7.013 0.340 18.036 1.00 90.75 120 VAL A N 1
ATOM 913 C CA . VAL A 1 120 ? -7.712 0.311 16.757 1.00 90.75 120 VAL A CA 1
ATOM 914 C C . VAL A 1 120 ? -9.124 0.848 16.921 1.00 90.75 120 VAL A C 1
ATOM 916 O O . VAL A 1 120 ? -9.830 0.510 17.874 1.00 90.75 120 VAL A O 1
ATOM 919 N N . ALA A 1 121 ? -9.518 1.689 15.971 1.00 92.56 121 ALA A N 1
ATOM 920 C CA . ALA A 1 121 ? -10.865 2.208 15.833 1.00 92.56 121 ALA A CA 1
ATOM 921 C C . ALA A 1 121 ? -11.389 1.819 14.446 1.00 92.56 121 ALA A C 1
ATOM 923 O O . ALA A 1 121 ? -10.778 2.160 13.435 1.00 92.56 121 ALA A O 1
ATOM 924 N N . ILE A 1 122 ? -12.503 1.092 14.401 1.00 91.44 122 ILE A N 1
ATOM 925 C CA . ILE A 1 122 ? -13.198 0.717 13.169 1.00 91.44 122 ILE A CA 1
ATOM 926 C C . ILE A 1 122 ? -14.555 1.404 13.187 1.00 91.44 122 ILE A C 1
ATOM 928 O O . ILE A 1 122 ? -15.363 1.164 14.085 1.00 91.44 122 ILE A O 1
ATOM 932 N N . THR A 1 123 ? -14.812 2.233 12.182 1.00 91.94 123 THR A N 1
ATOM 933 C CA . THR A 1 123 ? -16.111 2.861 11.952 1.00 91.94 123 THR A CA 1
ATOM 934 C C . THR A 1 123 ? -16.711 2.317 10.660 1.00 91.94 123 THR A C 1
ATOM 936 O O . THR A 1 123 ? -16.064 2.285 9.615 1.00 91.94 123 THR A O 1
ATOM 939 N N . VAL A 1 124 ? -17.956 1.854 10.730 1.00 90.44 124 VAL A N 1
ATOM 940 C CA . VAL A 1 124 ? -18.732 1.392 9.574 1.00 90.44 124 VAL A CA 1
ATOM 941 C C . VAL A 1 124 ? -19.871 2.372 9.358 1.00 90.44 124 VAL A C 1
ATOM 943 O O . VAL A 1 124 ? -20.629 2.636 10.289 1.00 90.44 124 VAL A O 1
ATOM 946 N N . GLN A 1 125 ? -19.997 2.897 8.144 1.00 91.06 125 GLN A N 1
ATOM 947 C CA . GLN A 1 125 ? -21.031 3.855 7.746 1.00 91.06 125 GLN A CA 1
ATOM 948 C C . GLN A 1 125 ? -21.906 3.267 6.634 1.00 91.06 125 GLN A C 1
ATOM 950 O O . GLN A 1 125 ? -21.434 2.444 5.844 1.00 91.06 125 GLN A O 1
ATOM 955 N N . ASP A 1 126 ? -23.166 3.699 6.558 1.00 85.19 126 ASP A N 1
ATOM 956 C CA . ASP A 1 126 ? -24.088 3.326 5.475 1.00 85.19 126 ASP A CA 1
ATOM 957 C C . ASP A 1 126 ? -23.877 4.205 4.231 1.00 85.19 126 ASP A C 1
ATOM 959 O O . ASP A 1 126 ? -24.739 4.973 3.822 1.00 85.19 126 ASP A O 1
ATOM 963 N N . GLY A 1 127 ? -22.669 4.148 3.669 1.00 80.19 127 GLY A N 1
ATOM 964 C CA . GLY A 1 127 ? -22.205 5.078 2.638 1.00 80.19 127 GLY A CA 1
ATOM 965 C C . GLY A 1 127 ? -21.073 5.974 3.135 1.00 80.19 127 GLY A C 1
ATOM 966 O O . GLY A 1 127 ? -20.788 6.056 4.325 1.00 80.19 127 GLY A O 1
ATOM 967 N N . VAL A 1 128 ? -20.355 6.607 2.208 1.00 75.31 128 VAL A N 1
ATOM 968 C CA . VAL A 1 128 ? -19.190 7.435 2.556 1.00 75.31 128 VAL A CA 1
ATOM 969 C C . VAL A 1 128 ? -19.682 8.776 3.093 1.00 75.31 128 VAL A C 1
ATOM 971 O O . VAL A 1 128 ? -20.305 9.523 2.347 1.00 75.31 128 VAL A O 1
ATOM 974 N N . GLY A 1 129 ? -19.378 9.086 4.357 1.00 75.88 129 GLY A N 1
ATOM 975 C CA . GLY A 1 129 ? -19.816 10.330 5.004 1.00 75.88 129 GLY A CA 1
ATOM 976 C C . GLY A 1 129 ? -21.241 10.285 5.567 1.00 75.88 129 GLY A C 1
ATOM 977 O O . GLY A 1 129 ? -21.720 11.290 6.083 1.00 75.88 129 GLY A O 1
ATOM 978 N N . GLU A 1 130 ? -21.888 9.124 5.493 1.00 85.75 130 GLU A N 1
ATOM 979 C CA . GLU A 1 130 ? -23.227 8.857 6.021 1.00 85.75 130 GLU A CA 1
ATOM 980 C C . GLU A 1 130 ? -23.167 8.457 7.512 1.00 85.75 130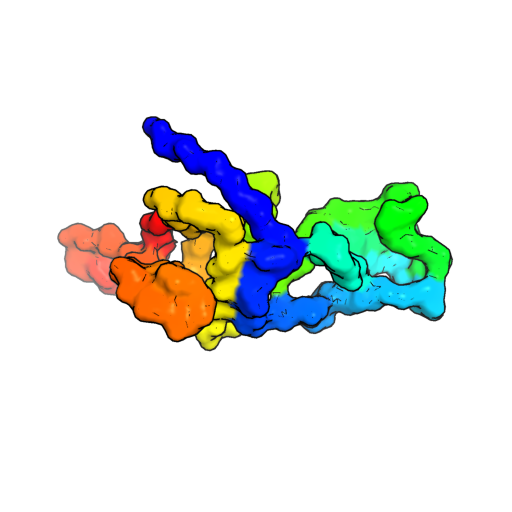 GLU A C 1
ATOM 982 O O . GLU A 1 130 ? -22.072 8.297 8.075 1.00 85.75 130 GLU A O 1
ATOM 987 N N . PRO A 1 131 ? -24.315 8.295 8.202 1.00 87.69 131 PRO A N 1
ATOM 988 C CA . PRO A 1 131 ? -24.333 7.939 9.615 1.00 87.69 131 PRO A CA 1
ATOM 989 C C . PRO A 1 131 ? -23.540 6.663 9.929 1.00 87.69 131 PRO A C 1
ATOM 991 O O . PRO A 1 131 ? -23.585 5.663 9.206 1.00 87.69 131 PRO A O 1
ATOM 994 N N . THR A 1 132 ? -22.831 6.688 11.058 1.00 89.12 132 THR A N 1
ATOM 995 C CA . THR A 1 132 ? -22.094 5.528 11.565 1.00 89.12 132 THR A CA 1
ATOM 996 C C . THR A 1 132 ? -23.062 4.471 12.086 1.00 89.12 132 THR A C 1
ATOM 998 O O . THR A 1 132 ? -23.819 4.707 13.023 1.00 89.12 132 THR A O 1
ATOM 1001 N N . VAL A 1 133 ? -22.998 3.284 11.490 1.00 88.31 133 VAL A N 1
ATOM 1002 C CA . VAL A 1 133 ? -23.782 2.097 11.846 1.00 88.31 133 VAL A CA 1
ATOM 1003 C C . VAL A 1 133 ? -23.113 1.311 12.972 1.00 88.31 133 VAL A C 1
ATOM 1005 O O . VAL A 1 133 ? -23.790 0.737 13.821 1.00 88.31 133 VAL A O 1
ATOM 1008 N N . LEU A 1 134 ? -21.779 1.266 12.984 1.00 87.31 134 LEU A N 1
ATOM 1009 C CA . LEU A 1 134 ? -21.010 0.525 13.978 1.00 87.31 134 LEU A CA 1
ATOM 1010 C C . LEU A 1 134 ? -19.694 1.237 14.275 1.00 87.31 134 LEU A C 1
ATOM 1012 O O . LEU A 1 134 ? -18.966 1.607 13.357 1.00 87.31 134 LEU A O 1
ATOM 1016 N N . THR A 1 135 ? -19.371 1.349 15.560 1.00 90.56 135 THR A N 1
ATOM 1017 C CA . THR A 1 135 ? -18.060 1.789 16.039 1.00 90.56 135 THR A CA 1
ATOM 1018 C C . THR A 1 135 ? -17.481 0.705 16.932 1.00 90.56 135 THR A C 1
ATOM 1020 O O . THR A 1 135 ? -18.110 0.304 17.910 1.00 90.56 135 THR A O 1
ATOM 1023 N N . ILE A 1 136 ? -16.274 0.249 16.613 1.00 87.56 136 ILE A N 1
ATOM 1024 C CA . ILE A 1 136 ? -15.487 -0.657 17.447 1.00 87.56 136 ILE A CA 1
ATOM 1025 C C . ILE A 1 136 ? -14.222 0.091 17.846 1.00 87.56 136 ILE A C 1
ATOM 1027 O O . ILE A 1 136 ? -13.438 0.461 16.981 1.00 87.56 136 ILE A O 1
ATOM 1031 N N . ASN A 1 137 ? -14.012 0.275 19.146 1.00 89.31 137 ASN A N 1
ATOM 1032 C CA . ASN A 1 137 ? -12.758 0.773 19.700 1.00 89.31 137 ASN A CA 1
ATOM 1033 C C . ASN A 1 137 ? -12.161 -0.327 20.567 1.00 89.31 137 ASN A C 1
ATOM 1035 O O . ASN A 1 137 ? -12.832 -0.823 21.474 1.00 89.31 137 ASN A O 1
ATOM 1039 N N . LYS A 1 138 ? -10.923 -0.723 20.282 1.00 84.88 138 LYS A N 1
ATOM 1040 C CA . LYS A 1 138 ? -10.241 -1.783 21.022 1.00 84.88 138 LYS A CA 1
ATOM 1041 C C . LYS A 1 138 ? -8.801 -1.380 21.317 1.00 84.88 138 LYS A C 1
ATOM 1043 O O . LYS A 1 138 ? -8.093 -0.892 20.435 1.00 84.88 138 LYS A O 1
ATOM 1048 N N . ASP A 1 139 ? -8.389 -1.589 22.563 1.00 85.12 139 ASP A N 1
ATOM 1049 C CA . ASP A 1 139 ? -6.979 -1.567 22.945 1.00 85.12 139 ASP A CA 1
ATOM 1050 C C . ASP A 1 139 ? -6.342 -2.888 22.506 1.00 85.12 139 ASP A C 1
ATOM 1052 O O . ASP A 1 139 ? -6.904 -3.965 22.719 1.00 85.12 139 ASP A O 1
ATOM 1056 N N . LEU A 1 140 ? -5.211 -2.793 21.820 1.00 84.25 140 LEU A N 1
ATOM 1057 C CA . LEU A 1 140 ? -4.456 -3.941 21.337 1.00 84.25 140 LEU A CA 1
ATOM 1058 C C . LEU A 1 140 ? -3.272 -4.256 22.237 1.00 84.25 140 LEU A C 1
ATOM 1060 O O . LEU A 1 140 ? -2.683 -5.322 22.085 1.00 84.25 140 LEU A O 1
ATOM 1064 N N . LEU A 1 141 ? -2.897 -3.350 23.142 1.00 80.75 141 LEU A N 1
ATOM 1065 C CA . LEU A 1 141 ? -1.856 -3.614 24.119 1.00 80.75 141 LEU A CA 1
ATOM 1066 C C . LEU A 1 141 ? -2.448 -4.444 25.241 1.00 80.75 141 LEU A C 1
ATOM 1068 O O . LEU A 1 141 ? -3.153 -3.955 26.118 1.00 80.75 141 LEU A O 1
ATOM 1072 N N . ASN A 1 142 ? -2.105 -5.720 25.227 1.00 67.25 142 ASN A N 1
ATOM 1073 C CA . ASN A 1 142 ? -2.472 -6.630 26.283 1.00 67.25 142 ASN A CA 1
ATOM 1074 C C . ASN A 1 142 ? -1.223 -6.999 27.092 1.00 67.25 142 ASN A C 1
ATOM 1076 O O . ASN A 1 142 ? -0.125 -7.175 26.557 1.00 67.25 142 ASN A O 1
ATOM 1080 N N . ARG A 1 143 ? -1.373 -7.096 28.411 1.00 65.50 143 ARG A N 1
ATOM 1081 C CA . ARG A 1 143 ? -0.338 -7.603 29.313 1.00 65.50 143 ARG A CA 1
ATOM 1082 C C . ARG A 1 143 ? -0.962 -8.687 30.171 1.00 65.50 143 ARG A C 1
ATOM 1084 O O . ARG A 1 143 ? -1.780 -8.408 31.041 1.00 65.50 143 ARG A O 1
ATOM 1091 N N . HIS A 1 144 ? -0.519 -9.920 29.968 1.00 66.88 144 HIS A N 1
ATOM 1092 C CA . HIS A 1 144 ? -0.888 -11.030 30.837 1.00 66.88 144 HIS A CA 1
ATOM 1093 C C . HIS A 1 144 ? 0.019 -11.004 32.074 1.00 66.88 144 HIS A C 1
ATOM 1095 O O . HIS A 1 144 ? 1.071 -11.637 32.090 1.00 66.88 144 HIS A O 1
ATOM 1101 N N . ALA A 1 145 ? -0.356 -10.218 33.083 1.00 72.00 145 ALA A N 1
ATOM 1102 C CA . ALA A 1 145 ? 0.336 -10.164 34.367 1.00 72.00 145 ALA A CA 1
ATOM 1103 C C . ALA A 1 145 ? -0.581 -10.683 35.476 1.00 72.00 145 ALA A C 1
ATOM 1105 O O . ALA A 1 145 ? -1.700 -10.198 35.630 1.00 72.00 145 ALA A O 1
ATOM 1106 N N . THR A 1 146 ? -0.097 -11.652 36.252 1.00 78.44 146 THR A N 1
ATOM 1107 C CA . THR A 1 146 ? -0.834 -12.230 37.391 1.00 78.44 146 THR A CA 1
ATOM 1108 C C . THR A 1 146 ? -0.159 -11.890 38.721 1.00 78.44 146 THR A C 1
ATOM 1110 O O . THR A 1 146 ? -0.803 -11.906 39.768 1.00 78.44 146 THR A O 1
ATOM 1113 N N . THR A 1 147 ? 1.130 -11.533 38.699 1.00 78.81 147 THR A N 1
ATOM 1114 C CA . THR A 1 147 ? 1.892 -11.126 39.890 1.00 78.81 147 THR A CA 1
ATOM 1115 C C . THR A 1 147 ? 2.301 -9.643 39.853 1.00 78.81 147 THR A C 1
ATOM 1117 O O . THR A 1 147 ? 2.425 -9.062 38.772 1.00 78.81 147 THR A O 1
ATOM 1120 N N . PRO A 1 148 ? 2.583 -9.008 41.012 1.00 79.19 148 PRO A N 1
ATOM 1121 C CA . PRO A 1 148 ? 3.071 -7.624 41.055 1.00 79.19 148 PRO A CA 1
ATOM 1122 C C . PRO A 1 148 ? 4.392 -7.403 40.302 1.00 79.19 148 PRO A C 1
ATOM 1124 O O . PRO A 1 148 ? 4.616 -6.329 39.752 1.00 79.19 148 PRO A O 1
ATOM 1127 N N . TYR A 1 149 ? 5.263 -8.415 40.243 1.00 79.12 149 TYR A N 1
ATOM 1128 C CA . TYR A 1 149 ? 6.507 -8.343 39.472 1.00 79.12 149 TYR A CA 1
ATOM 1129 C C . TYR A 1 149 ? 6.224 -8.343 37.962 1.00 79.12 149 TYR A C 1
ATOM 1131 O O . TYR A 1 149 ? 6.705 -7.475 37.240 1.00 79.12 149 TYR A O 1
ATOM 1139 N N . GLU A 1 150 ? 5.378 -9.255 37.479 1.00 78.62 150 GLU A N 1
ATOM 1140 C CA . GLU A 1 150 ? 4.957 -9.288 36.070 1.00 78.62 150 GLU A CA 1
ATOM 1141 C C . GLU A 1 150 ? 4.220 -8.010 35.659 1.00 78.62 150 GLU A C 1
ATOM 1143 O O . GLU A 1 150 ? 4.377 -7.535 34.535 1.00 78.62 150 GLU A O 1
ATOM 1148 N N . TRP A 1 151 ? 3.456 -7.406 36.574 1.00 67.69 151 TRP A N 1
ATOM 1149 C CA . TRP A 1 151 ? 2.817 -6.118 36.321 1.00 67.69 151 TRP A CA 1
ATOM 1150 C C . TRP A 1 151 ? 3.849 -5.042 35.975 1.00 67.69 151 TRP A C 1
ATOM 1152 O O . TRP A 1 151 ? 3.631 -4.251 35.057 1.00 67.69 151 TRP A O 1
ATOM 1162 N N . CYS A 1 152 ? 4.971 -5.011 36.694 1.00 74.44 152 CYS A N 1
ATOM 1163 C CA . CYS A 1 152 ? 6.016 -4.010 36.509 1.00 74.44 152 CYS A CA 1
ATOM 1164 C C . CYS A 1 152 ? 6.955 -4.324 35.336 1.00 74.44 152 CYS A C 1
ATOM 1166 O O . CYS A 1 152 ? 7.450 -3.390 34.707 1.00 74.44 152 CYS A O 1
ATOM 1168 N N . PHE A 1 153 ? 7.203 -5.604 35.037 1.00 77.06 153 PHE A N 1
ATOM 1169 C CA . PHE A 1 153 ? 8.322 -6.005 34.174 1.00 77.06 153 PHE A CA 1
ATOM 1170 C C . PHE A 1 153 ? 7.950 -6.866 32.955 1.00 77.06 153 PHE A C 1
ATOM 1172 O O . PHE A 1 153 ? 8.803 -7.050 32.086 1.00 77.06 153 PHE A O 1
ATOM 1179 N N . SER A 1 154 ? 6.715 -7.367 32.825 1.00 76.62 154 SER A N 1
ATOM 1180 C CA . SER A 1 154 ? 6.338 -8.169 31.650 1.00 76.62 154 SER A CA 1
ATOM 1181 C C . SER A 1 154 ? 6.090 -7.299 30.405 1.00 76.62 154 SER A C 1
ATOM 1183 O O . SER A 1 154 ? 5.433 -6.249 30.491 1.00 76.62 154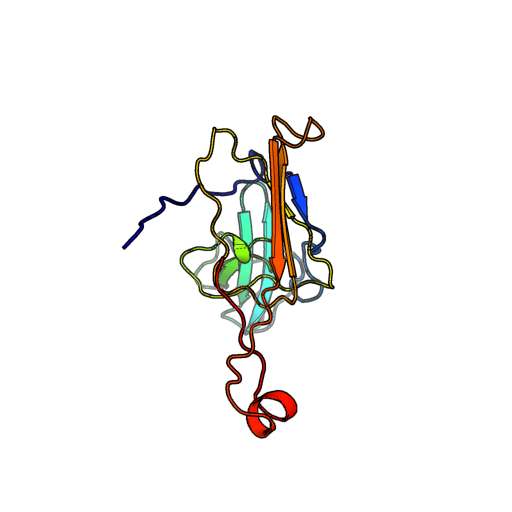 SER A O 1
ATOM 1185 N N . PRO A 1 155 ? 6.572 -7.732 29.221 1.00 73.88 155 PRO A N 1
ATOM 1186 C CA . PRO A 1 155 ? 6.376 -7.006 27.971 1.00 73.88 155 PRO A CA 1
ATOM 1187 C C . PRO A 1 155 ? 4.903 -7.018 27.542 1.00 73.88 155 PRO A C 1
ATOM 1189 O O . PRO A 1 155 ? 4.157 -7.948 27.847 1.00 73.88 155 PRO A O 1
ATOM 1192 N N . PHE A 1 156 ? 4.484 -5.984 26.811 1.00 71.69 156 PHE A N 1
ATOM 1193 C CA . PHE A 1 156 ? 3.169 -5.962 26.168 1.00 71.69 156 PHE A CA 1
ATOM 1194 C C . PHE A 1 156 ? 3.145 -6.890 24.948 1.00 71.69 156 PHE A C 1
ATOM 1196 O O . PHE A 1 156 ? 4.126 -6.976 24.206 1.00 71.69 156 PHE A O 1
ATOM 1203 N N . VAL A 1 157 ? 2.007 -7.541 24.725 1.00 73.31 157 VAL A N 1
ATOM 1204 C CA . VAL A 1 157 ? 1.709 -8.362 23.548 1.00 73.31 157 VAL A CA 1
ATOM 1205 C C . VAL A 1 157 ? 0.575 -7.696 22.770 1.00 73.31 157 VAL A C 1
ATOM 1207 O O . VAL A 1 157 ? -0.301 -7.072 23.365 1.00 73.31 157 VAL A O 1
ATOM 1210 N N . TYR A 1 158 ? 0.605 -7.805 21.441 1.00 72.25 158 TYR A N 1
ATOM 1211 C CA . TYR A 1 158 ? -0.456 -7.280 20.584 1.00 72.25 158 TYR A CA 1
ATOM 1212 C C . TYR A 1 158 ? -1.592 -8.295 20.446 1.00 72.25 158 TYR A C 1
ATOM 1214 O O . TYR A 1 158 ? -1.374 -9.422 19.993 1.00 72.25 158 TYR A O 1
ATOM 1222 N N . ASP A 1 159 ? -2.800 -7.882 20.811 1.00 62.25 159 ASP A N 1
ATOM 1223 C CA . ASP A 1 159 ? -4.013 -8.666 20.622 1.00 62.25 159 ASP A CA 1
ATOM 1224 C C . ASP A 1 159 ? -4.448 -8.691 19.150 1.00 62.25 159 ASP A C 1
ATOM 1226 O O . ASP A 1 159 ? -4.271 -7.735 18.393 1.00 62.25 159 ASP A O 1
ATOM 1230 N N . LYS A 1 160 ? -5.075 -9.802 18.749 1.00 61.56 160 LYS A N 1
ATOM 1231 C CA . LYS A 1 160 ? -5.697 -9.957 17.424 1.00 61.56 160 LYS A CA 1
ATOM 1232 C C . LYS A 1 160 ? -7.125 -9.390 17.428 1.00 61.56 160 LYS A C 1
ATOM 1234 O O . LYS A 1 160 ? -7.794 -9.397 18.474 1.00 61.56 160 LYS A O 1
ATOM 1239 N N . VAL A 1 161 ? -7.602 -8.913 16.273 1.00 55.97 161 VAL A N 1
ATOM 1240 C CA . VAL A 1 161 ? -8.961 -8.357 16.089 1.00 55.97 161 VAL A CA 1
ATOM 1241 C C . VAL A 1 161 ? -9.691 -9.027 14.941 1.00 55.97 161 VAL A C 1
ATOM 1243 O O . VAL A 1 161 ? -9.171 -9.010 13.803 1.00 55.97 161 VAL A O 1
#

Sequence (161 aa):
MKAFIPIDITDARFVSSTIAEPAAAEPAWNSGTTYAQDAEVSVITTDSHLVYKSLVAGNNNNPPASSPDKWFLKGYTNRFRMFDWNQGNPSKGLSPVTVTVKPGRRINAVMLEGLRAATVAITVQDGVGEPTVLTINKDLLNRHATTPYEWCFSPFVYDKV